Protein AF-A0A4U9D0U9-F1 (afdb_monomer_lite)

Secondary structure (DSSP, 8-state):
---HHHHHHHHHHHHHHHHTT-HHHHHHHHHHHHHHHHHHHHHHHTTT--TTTTTTTSS--TTHHHHHHHSS--

InterPro domains:
  IPR008920 Transcription regulator FadR/GntR, C-terminal [G3DSA:1.20.120.530] (2-45)
  IPR008920 Transcription regulator FadR/GntR, C-terminal [SSF48008] (4-40)
  IPR011711 GntR, C-terminal [PF07729] (4-36)

Structure (mmCIF, N/CA/C/O backbone):
data_AF-A0A4U9D0U9-F1
#
_entry.id   AF-A0A4U9D0U9-F1
#
loop_
_atom_site.group_PDB
_atom_site.id
_atom_site.type_symbol
_atom_site.label_atom_id
_atom_site.label_alt_id
_atom_site.label_comp_id
_atom_site.label_asym_id
_atom_site.label_entity_id
_atom_site.label_seq_id
_atom_site.pdbx_PDB_ins_code
_atom_site.Cartn_x
_atom_site.Cartn_y
_atom_site.Cartn_z
_atom_site.occupancy
_atom_site.B_iso_or_equiv
_atom_site.auth_seq_id
_atom_site.auth_comp_id
_atom_site.auth_asym_id
_atom_site.auth_atom_id
_atom_site.pdbx_PDB_model_num
ATOM 1 N N . MET A 1 1 ? 4.186 -13.801 -12.507 1.00 47.56 1 MET A N 1
ATOM 2 C CA . MET A 1 1 ? 4.143 -12.344 -12.738 1.00 47.56 1 MET A CA 1
ATOM 3 C C . MET A 1 1 ? 3.124 -11.779 -11.761 1.00 47.56 1 MET A C 1
ATOM 5 O O . MET A 1 1 ? 1.987 -12.228 -11.809 1.00 47.56 1 MET A O 1
ATOM 9 N N . ARG A 1 2 ? 3.531 -10.957 -10.784 1.00 56.56 2 ARG A N 1
ATOM 10 C CA . ARG A 1 2 ? 2.576 -10.321 -9.857 1.00 56.56 2 ARG A CA 1
ATOM 11 C C . ARG A 1 2 ? 1.909 -9.180 -10.627 1.00 56.56 2 ARG A C 1
ATOM 13 O O . ARG A 1 2 ? 2.607 -8.278 -11.065 1.00 56.56 2 ARG A O 1
ATOM 20 N N . THR A 1 3 ? 0.617 -9.321 -10.902 1.00 62.12 3 THR A N 1
ATOM 21 C CA . THR A 1 3 ? -0.191 -8.411 -11.728 1.00 62.12 3 THR A CA 1
ATOM 22 C C . THR A 1 3 ? -0.774 -7.275 -10.885 1.00 62.12 3 THR A C 1
ATOM 24 O O . THR A 1 3 ? -0.624 -7.266 -9.665 1.00 62.12 3 THR A O 1
ATOM 27 N N . VAL A 1 4 ? -1.487 -6.344 -11.527 1.00 62.66 4 VAL A N 1
ATOM 28 C CA . VAL A 1 4 ? -2.283 -5.282 -10.878 1.00 62.66 4 VAL A CA 1
ATOM 29 C C . VAL A 1 4 ? -3.197 -5.825 -9.764 1.00 62.66 4 VAL A C 1
ATOM 31 O O . VAL A 1 4 ? -3.415 -5.139 -8.771 1.00 62.66 4 VAL A O 1
ATOM 34 N N . ASP A 1 5 ? -3.655 -7.076 -9.849 1.00 66.19 5 ASP A N 1
ATOM 35 C CA . ASP A 1 5 ? -4.462 -7.711 -8.795 1.00 66.19 5 ASP A CA 1
ATOM 36 C C . ASP A 1 5 ? -3.716 -7.787 -7.448 1.00 66.19 5 ASP A C 1
ATOM 38 O O . ASP A 1 5 ? -4.287 -7.502 -6.397 1.00 66.19 5 ASP A O 1
ATOM 42 N N . SER A 1 6 ? -2.399 -8.042 -7.482 1.00 79.94 6 SER A N 1
ATOM 43 C CA . SER A 1 6 ? -1.527 -8.048 -6.295 1.00 79.94 6 SER A CA 1
ATOM 44 C C . SER A 1 6 ? -1.465 -6.684 -5.604 1.00 79.94 6 SER A C 1
ATOM 46 O O . SER A 1 6 ? -1.175 -6.618 -4.412 1.00 79.94 6 SER A O 1
ATOM 48 N N . TRP A 1 7 ? -1.702 -5.595 -6.337 1.00 87.94 7 TRP A N 1
ATOM 49 C CA . TRP A 1 7 ? -1.686 -4.240 -5.792 1.00 87.94 7 TRP A CA 1
ATOM 50 C C . TRP A 1 7 ? -2.954 -3.946 -4.989 1.00 87.94 7 TRP A C 1
ATOM 52 O O . TRP A 1 7 ? -2.886 -3.347 -3.911 1.00 87.94 7 TRP A O 1
ATOM 62 N N . CYS A 1 8 ? -4.111 -4.364 -5.509 1.00 92.00 8 CYS A N 1
ATOM 63 C CA . CYS A 1 8 ? -5.391 -4.238 -4.816 1.00 92.00 8 CYS A CA 1
A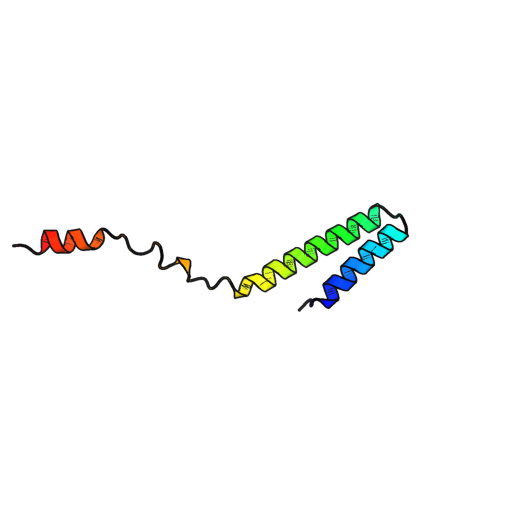TOM 64 C C . CYS A 1 8 ? -5.398 -5.046 -3.514 1.00 92.00 8 CYS A C 1
ATOM 66 O O . CYS A 1 8 ? -5.846 -4.531 -2.488 1.00 92.00 8 CYS A O 1
ATOM 68 N N . ASP A 1 9 ? -4.836 -6.255 -3.534 1.00 94.69 9 ASP A N 1
ATOM 69 C CA . ASP A 1 9 ? -4.714 -7.104 -2.347 1.00 94.69 9 ASP A CA 1
ATOM 70 C C . ASP A 1 9 ? -3.855 -6.453 -1.252 1.00 94.69 9 ASP A C 1
ATOM 72 O O . ASP A 1 9 ? -4.255 -6.416 -0.085 1.00 94.69 9 ASP A O 1
ATOM 76 N N . ASP A 1 10 ? -2.703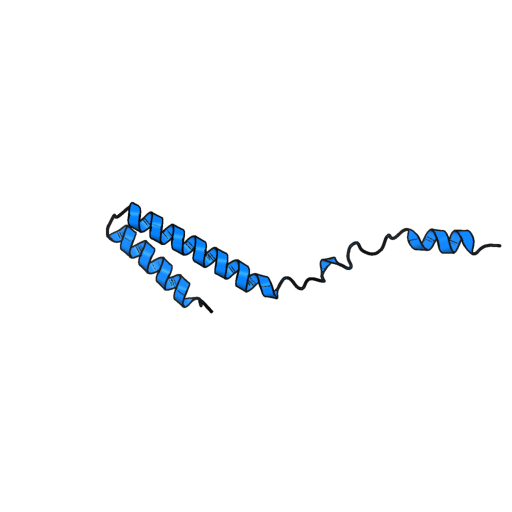 -5.880 -1.614 1.00 95.94 10 ASP A N 1
ATOM 77 C CA . ASP A 1 10 ? -1.838 -5.163 -0.670 1.00 95.94 10 ASP A CA 1
ATOM 78 C C . ASP A 1 10 ? -2.576 -3.982 -0.011 1.00 95.94 10 ASP A C 1
ATOM 80 O O . ASP A 1 10 ? -2.500 -3.781 1.207 1.00 95.94 10 ASP A O 1
ATOM 84 N N . HIS A 1 11 ? -3.342 -3.221 -0.798 1.00 96.25 11 HIS A N 1
ATOM 85 C CA . HIS A 1 11 ? -4.132 -2.093 -0.299 1.00 96.25 11 HIS A CA 1
ATOM 86 C C . HIS A 1 11 ? -5.261 -2.531 0.636 1.00 96.25 11 HIS A C 1
ATOM 88 O O . HIS A 1 11 ? -5.491 -1.886 1.664 1.00 96.25 11 HIS A O 1
ATOM 94 N N . ASP A 1 12 ? -5.943 -3.631 0.322 1.00 97.56 12 ASP A N 1
ATOM 95 C CA . ASP A 1 12 ? -6.985 -4.188 1.182 1.00 97.56 12 ASP A CA 1
ATOM 96 C C . ASP A 1 12 ? -6.408 -4.631 2.539 1.00 97.56 12 ASP A C 1
ATOM 98 O O . ASP A 1 12 ? -6.996 -4.370 3.592 1.00 97.56 12 ASP A O 1
ATOM 102 N N . GLN A 1 13 ? -5.199 -5.203 2.556 1.00 97.69 13 GLN A N 1
ATOM 103 C CA . GLN A 1 13 ? -4.520 -5.569 3.804 1.00 97.69 13 GLN A CA 1
ATOM 104 C C . GLN A 1 13 ? -4.129 -4.353 4.651 1.00 97.69 13 GLN A C 1
ATOM 106 O O . GLN A 1 13 ? -4.307 -4.372 5.875 1.00 97.69 13 GLN A O 1
ATOM 111 N N . ILE A 1 14 ? -3.652 -3.275 4.023 1.00 98.38 14 ILE A N 1
ATOM 112 C CA . ILE A 1 14 ? -3.372 -2.011 4.719 1.00 98.38 14 ILE A CA 1
ATOM 113 C C . ILE A 1 14 ? -4.661 -1.462 5.345 1.00 98.38 14 ILE A C 1
ATOM 115 O O . ILE A 1 14 ? -4.684 -1.145 6.537 1.00 98.38 14 ILE A O 1
ATOM 119 N N . LEU A 1 15 ? -5.750 -1.392 4.573 1.00 98.38 15 LEU A N 1
ATOM 120 C CA . LEU A 1 15 ? -7.041 -0.889 5.047 1.00 98.38 15 LEU A CA 1
ATOM 121 C C . LEU A 1 15 ? -7.591 -1.731 6.200 1.00 98.38 15 LEU A C 1
ATOM 123 O O . LEU A 1 15 ? -8.001 -1.175 7.220 1.00 98.38 15 LEU A O 1
ATOM 127 N N . LYS A 1 16 ? -7.541 -3.062 6.099 1.00 98.31 16 LYS A N 1
ATOM 128 C CA . LYS A 1 16 ? -7.952 -3.973 7.178 1.00 98.31 16 LYS A CA 1
ATOM 129 C C . LYS A 1 16 ? -7.173 -3.725 8.468 1.00 98.31 16 LYS A C 1
ATOM 131 O O . LYS A 1 16 ? -7.779 -3.684 9.541 1.00 98.31 16 LYS A O 1
ATOM 136 N N . ALA A 1 17 ? -5.857 -3.531 8.387 1.00 98.62 17 ALA A N 1
ATOM 137 C CA . ALA A 1 17 ? -5.033 -3.245 9.559 1.00 98.62 17 ALA A CA 1
ATOM 138 C C . ALA A 1 17 ? -5.374 -1.883 10.196 1.00 98.62 17 ALA A C 1
ATOM 140 O O . ALA A 1 17 ? -5.502 -1.784 11.420 1.00 98.62 17 ALA A O 1
ATOM 141 N N . LEU A 1 18 ? -5.610 -0.856 9.372 1.00 98.38 18 LEU A N 1
ATOM 142 C CA . LEU A 1 18 ? -6.032 0.472 9.829 1.00 98.38 18 LEU A CA 1
ATOM 143 C C . LEU A 1 18 ? -7.418 0.452 10.488 1.00 98.38 18 LEU A C 1
ATOM 145 O O . LEU A 1 18 ? -7.589 1.026 11.564 1.00 98.38 18 LEU A O 1
ATOM 149 N N . ILE A 1 19 ? -8.393 -0.246 9.896 1.00 98.56 19 ILE A N 1
ATOM 150 C CA . ILE A 1 19 ? -9.751 -0.400 10.448 1.00 98.56 19 ILE A CA 1
ATOM 151 C C . ILE A 1 19 ? -9.705 -1.072 11.824 1.00 98.56 19 ILE A C 1
ATOM 153 O O . ILE A 1 19 ? -10.415 -0.667 12.745 1.00 98.56 19 ILE A O 1
ATOM 157 N N . ARG A 1 20 ? -8.827 -2.067 11.991 1.00 98.44 20 ARG A N 1
ATOM 158 C CA . ARG A 1 20 ? -8.601 -2.754 13.272 1.00 98.44 20 ARG A CA 1
ATOM 159 C C . ARG A 1 20 ? -7.826 -1.913 14.288 1.00 98.44 20 ARG A C 1
ATOM 161 O O . ARG A 1 20 ? -7.692 -2.343 15.430 1.00 98.44 20 ARG A O 1
ATOM 168 N N . LYS A 1 21 ? -7.349 -0.727 13.893 1.00 98.06 21 LYS A N 1
ATOM 169 C CA . LYS A 1 21 ? -6.519 0.179 14.699 1.00 98.06 21 LYS A CA 1
ATOM 170 C C . LYS A 1 21 ? -5.265 -0.505 15.247 1.00 98.06 21 LYS A C 1
ATOM 172 O O . LYS A 1 21 ? -4.846 -0.216 16.364 1.00 98.06 21 LYS A O 1
ATOM 177 N N . ASP A 1 22 ? -4.675 -1.401 14.459 1.00 98.44 22 ASP A N 1
ATOM 178 C CA . ASP A 1 22 ? -3.424 -2.072 14.802 1.00 98.44 22 ASP A CA 1
ATOM 179 C C . ASP A 1 22 ? -2.247 -1.345 14.123 1.00 98.44 22 ASP A C 1
ATOM 181 O O . ASP A 1 22 ? -2.013 -1.530 12.922 1.00 98.44 22 ASP A O 1
ATOM 185 N N . PRO A 1 23 ? -1.496 -0.502 14.858 1.00 98.00 23 PRO A N 1
ATOM 186 C CA . PRO A 1 23 ? -0.411 0.278 14.272 1.00 98.00 23 PRO A CA 1
ATOM 187 C C . PRO A 1 23 ? 0.764 -0.593 13.809 1.00 98.00 23 PRO A C 1
ATOM 189 O O . PRO A 1 23 ? 1.447 -0.233 12.848 1.00 98.00 23 PRO A O 1
ATOM 192 N N . HIS A 1 24 ? 1.008 -1.738 14.454 1.00 98.44 24 HIS A N 1
ATOM 193 C CA . HIS A 1 24 ? 2.096 -2.635 14.071 1.00 98.44 24 HIS A CA 1
ATOM 194 C C . HIS A 1 24 ? 1.756 -3.377 12.782 1.00 98.44 24 HIS A C 1
ATOM 196 O O . HIS A 1 24 ? 2.574 -3.397 11.858 1.00 98.44 24 HIS A O 1
ATOM 202 N N . ALA A 1 25 ? 0.541 -3.921 12.688 1.00 98.25 25 ALA A N 1
ATOM 203 C CA . ALA A 1 25 ? 0.076 -4.581 11.474 1.00 98.25 25 ALA A CA 1
ATOM 204 C C . ALA A 1 25 ? -0.011 -3.602 10.296 1.00 98.25 25 ALA A C 1
ATOM 206 O O . ALA A 1 25 ? 0.413 -3.944 9.195 1.00 98.25 25 ALA A O 1
ATOM 207 N N . ALA A 1 26 ? -0.481 -2.369 10.520 1.00 98.62 26 ALA A N 1
ATOM 208 C CA . ALA A 1 26 ? -0.563 -1.359 9.465 1.00 98.62 26 ALA A CA 1
ATOM 209 C C . ALA A 1 26 ? 0.826 -0.992 8.924 1.00 98.62 26 ALA A C 1
ATOM 211 O O . ALA A 1 26 ? 1.021 -0.915 7.710 1.00 98.62 26 ALA A O 1
ATOM 212 N N . LYS A 1 27 ? 1.815 -0.832 9.815 1.00 98.44 27 LYS A N 1
ATOM 213 C CA . LYS A 1 27 ? 3.207 -0.592 9.417 1.00 98.44 27 LYS A CA 1
ATOM 214 C C . LYS A 1 27 ? 3.768 -1.757 8.600 1.00 98.44 27 LYS A C 1
ATOM 216 O O . LYS A 1 27 ? 4.422 -1.518 7.588 1.00 98.44 27 LYS A O 1
ATOM 221 N N . LEU A 1 28 ? 3.528 -2.995 9.032 1.00 98.50 28 LEU A N 1
ATOM 222 C CA . LEU A 1 28 ? 4.011 -4.185 8.333 1.00 98.50 28 LEU A CA 1
ATOM 223 C C . LEU A 1 28 ? 3.373 -4.325 6.943 1.00 98.50 28 LEU A C 1
ATOM 225 O O . LEU A 1 28 ? 4.092 -4.528 5.970 1.00 98.50 28 LEU A O 1
ATOM 229 N N . ALA A 1 29 ? 2.051 -4.164 6.845 1.00 98.19 29 ALA A N 1
ATOM 230 C CA . ALA A 1 29 ? 1.323 -4.232 5.578 1.00 98.19 29 ALA A CA 1
ATOM 231 C C . ALA A 1 29 ? 1.807 -3.159 4.589 1.00 98.19 29 ALA A C 1
ATOM 233 O O . ALA A 1 29 ? 2.069 -3.461 3.428 1.00 98.19 29 ALA A O 1
ATOM 234 N N . MET A 1 30 ? 2.019 -1.927 5.064 1.00 98.25 30 MET A N 1
ATOM 235 C CA . MET A 1 30 ? 2.570 -0.848 4.240 1.00 98.25 30 MET A CA 1
ATOM 236 C C . MET A 1 30 ? 3.993 -1.154 3.767 1.00 98.25 30 MET A C 1
ATOM 238 O O . MET A 1 30 ? 4.319 -0.949 2.602 1.00 98.25 30 MET A O 1
ATOM 242 N N . TRP A 1 31 ? 4.852 -1.663 4.654 1.00 98.19 31 TRP A N 1
ATOM 243 C CA . TRP A 1 31 ? 6.213 -2.036 4.273 1.00 98.19 31 TRP A CA 1
ATOM 244 C C . TRP A 1 31 ? 6.215 -3.123 3.192 1.00 98.19 31 TRP A C 1
ATOM 246 O O . TRP A 1 31 ? 6.960 -3.018 2.219 1.00 98.19 31 TRP A O 1
ATOM 256 N N . GLN A 1 32 ? 5.338 -4.121 3.320 1.00 97.19 32 GLN A N 1
ATOM 257 C CA . GLN A 1 32 ? 5.211 -5.178 2.322 1.00 97.19 32 GLN A CA 1
ATOM 258 C C . GLN A 1 32 ? 4.729 -4.638 0.969 1.00 97.19 32 GLN A C 1
ATOM 260 O O . GLN A 1 32 ? 5.286 -5.016 -0.062 1.00 97.19 32 GLN A O 1
ATOM 265 N N . HIS A 1 33 ? 3.759 -3.718 0.973 1.00 96.38 33 HIS A N 1
ATOM 266 C CA . HIS A 1 33 ? 3.303 -3.035 -0.236 1.00 96.38 33 HIS A CA 1
ATOM 267 C C . HIS A 1 33 ? 4.443 -2.274 -0.932 1.00 96.38 33 HIS A C 1
ATOM 269 O O . HIS A 1 33 ? 4.614 -2.392 -2.143 1.00 96.38 33 HIS A O 1
ATOM 275 N N . LEU A 1 34 ? 5.271 -1.541 -0.178 1.00 96.25 34 LEU A N 1
ATOM 276 C CA . LEU A 1 34 ? 6.424 -0.827 -0.739 1.00 96.25 34 LEU A CA 1
ATOM 277 C C . LEU A 1 34 ? 7.432 -1.777 -1.395 1.00 96.25 34 LEU A C 1
ATOM 279 O O . LEU A 1 34 ? 7.927 -1.487 -2.483 1.00 96.25 34 LEU A O 1
ATOM 283 N N . GLU A 1 35 ? 7.721 -2.915 -0.764 1.00 96.00 35 GLU A N 1
ATOM 284 C CA . GLU A 1 35 ? 8.642 -3.907 -1.324 1.00 96.00 35 GLU A CA 1
ATOM 285 C C . GLU A 1 35 ? 8.082 -4.532 -2.611 1.00 96.00 35 GLU A C 1
ATOM 287 O O . GLU A 1 35 ? 8.809 -4.689 -3.594 1.00 96.00 35 GLU A O 1
ATOM 292 N N . ASN A 1 36 ? 6.778 -4.817 -2.645 1.00 92.69 36 ASN A N 1
ATOM 293 C CA . ASN A 1 36 ? 6.101 -5.322 -3.837 1.00 92.69 36 ASN A CA 1
ATOM 294 C C . ASN A 1 36 ? 6.106 -4.291 -4.977 1.00 92.69 36 ASN A C 1
ATOM 296 O O . ASN A 1 36 ? 6.453 -4.641 -6.105 1.00 92.69 36 ASN A O 1
ATOM 300 N N . THR A 1 37 ? 5.806 -3.022 -4.683 1.00 91.94 37 THR A N 1
ATOM 301 C CA . THR A 1 37 ? 5.861 -1.911 -5.648 1.00 91.94 37 THR A CA 1
ATOM 302 C C . THR A 1 37 ? 7.265 -1.724 -6.208 1.00 91.94 37 THR A C 1
ATOM 304 O O . THR A 1 37 ? 7.432 -1.594 -7.417 1.00 91.94 37 THR A O 1
ATOM 307 N N . LYS A 1 38 ? 8.295 -1.772 -5.355 1.00 90.31 38 LYS A N 1
ATOM 308 C CA . LYS A 1 38 ? 9.695 -1.691 -5.785 1.00 90.31 38 LYS A CA 1
ATOM 309 C C . LYS A 1 38 ? 10.026 -2.798 -6.789 1.00 90.31 38 LYS A C 1
ATOM 311 O O . LYS A 1 38 ? 10.594 -2.520 -7.839 1.00 90.31 38 LYS A O 1
ATOM 316 N N . LEU A 1 39 ? 9.670 -4.044 -6.471 1.00 88.75 39 LEU A N 1
ATOM 317 C CA . LEU A 1 39 ? 9.907 -5.188 -7.356 1.00 88.75 39 LEU A CA 1
ATOM 318 C C . LEU A 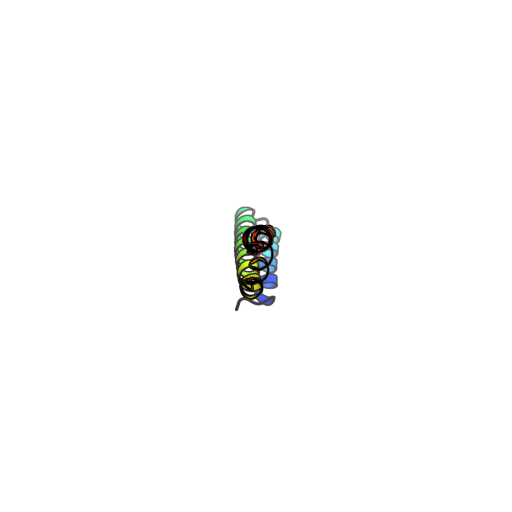1 39 ? 9.138 -5.071 -8.674 1.00 88.75 39 LEU A C 1
ATOM 320 O O . LEU A 1 39 ? 9.690 -5.400 -9.718 1.00 88.75 39 LEU A O 1
ATOM 324 N N . MET A 1 40 ? 7.887 -4.607 -8.631 1.00 86.31 40 MET A N 1
ATOM 325 C CA . MET A 1 40 ? 7.099 -4.345 -9.834 1.00 86.31 40 MET A CA 1
ATOM 326 C C . MET A 1 40 ? 7.812 -3.324 -10.729 1.00 86.31 40 MET A C 1
ATOM 328 O O . MET A 1 40 ? 8.083 -3.643 -11.880 1.00 86.31 40 MET A O 1
ATOM 332 N N . LEU A 1 41 ? 8.240 -2.181 -10.181 1.00 84.88 41 LEU A N 1
ATOM 333 C CA . LEU A 1 41 ? 8.934 -1.143 -10.949 1.00 84.88 41 LEU A CA 1
ATOM 334 C C . LEU A 1 41 ? 10.248 -1.644 -11.561 1.00 84.88 41 LEU A C 1
ATOM 336 O O . LEU A 1 41 ? 10.521 -1.352 -12.720 1.00 84.88 41 LEU A O 1
ATOM 340 N N . PHE A 1 42 ? 11.053 -2.418 -10.825 1.00 83.69 42 PHE A N 1
ATOM 341 C CA . PHE A 1 42 ? 12.273 -3.023 -11.378 1.00 83.69 42 PHE A CA 1
ATOM 342 C C . PHE A 1 42 ? 11.987 -4.014 -12.511 1.00 83.69 42 PHE A C 1
ATOM 344 O O . PHE A 1 42 ? 12.735 -4.039 -13.481 1.00 83.69 42 PHE A O 1
ATOM 351 N N . ASN A 1 43 ? 10.928 -4.818 -12.400 1.00 81.12 43 ASN A N 1
ATOM 352 C CA . ASN A 1 43 ? 10.569 -5.786 -13.438 1.00 81.12 43 ASN A CA 1
ATOM 353 C C . ASN A 1 43 ? 9.947 -5.116 -14.669 1.00 81.12 43 ASN A C 1
ATOM 355 O O . ASN A 1 43 ? 10.183 -5.564 -15.783 1.00 81.12 43 ASN A O 1
ATOM 359 N N . GLU A 1 44 ? 9.142 -4.067 -14.483 1.00 76.50 44 GLU A N 1
ATOM 360 C CA . GLU A 1 44 ? 8.558 -3.315 -15.599 1.00 76.50 44 GLU A CA 1
ATOM 361 C C . GLU A 1 44 ? 9.625 -2.513 -16.347 1.00 76.50 44 GLU A C 1
ATOM 363 O O . GLU A 1 44 ? 9.612 -2.459 -17.569 1.00 76.50 44 GLU A O 1
ATOM 368 N N . THR A 1 45 ? 10.599 -1.946 -15.631 1.00 67.38 45 THR A N 1
ATOM 369 C CA . THR A 1 45 ? 11.681 -1.170 -16.257 1.00 67.38 45 THR A CA 1
ATOM 370 C C . THR A 1 45 ? 12.828 -2.024 -16.789 1.00 67.38 45 THR A C 1
ATOM 372 O O . THR A 1 45 ? 13.632 -1.515 -17.565 1.00 67.38 45 THR A O 1
ATOM 375 N N . SER A 1 46 ? 12.937 -3.310 -16.426 1.00 61.59 46 SER A N 1
ATOM 376 C CA . SER A 1 46 ? 14.048 -4.151 -16.894 1.00 61.59 46 SER A CA 1
ATOM 377 C C . SER A 1 46 ? 14.027 -4.427 -18.400 1.00 61.59 46 SER A C 1
ATOM 379 O O . SER A 1 46 ? 15.091 -4.686 -18.955 1.00 61.59 46 SER A O 1
ATOM 381 N N . ASP A 1 47 ? 12.864 -4.337 -19.054 1.00 57.75 47 ASP A N 1
ATOM 382 C CA . ASP A 1 47 ? 12.752 -4.463 -20.517 1.00 57.75 47 ASP A CA 1
ATOM 383 C C . ASP A 1 47 ? 13.050 -3.135 -21.251 1.00 57.75 47 ASP A C 1
ATOM 385 O O . ASP A 1 47 ? 13.541 -3.163 -22.378 1.00 57.75 47 ASP A O 1
ATOM 389 N N . ASP A 1 48 ? 12.836 -1.981 -20.602 1.00 52.16 48 ASP A N 1
ATOM 390 C CA . ASP A 1 48 ? 13.045 -0.638 -21.179 1.00 52.16 48 ASP A CA 1
ATOM 391 C C . ASP A 1 48 ? 14.491 -0.125 -21.057 1.00 52.16 48 ASP A C 1
ATOM 393 O O . ASP A 1 48 ? 14.873 0.843 -21.721 1.00 52.16 48 ASP A O 1
ATOM 397 N N . PHE A 1 49 ? 15.344 -0.784 -20.265 1.00 51.31 49 PHE A N 1
ATOM 398 C CA . PHE A 1 49 ? 16.795 -0.612 -20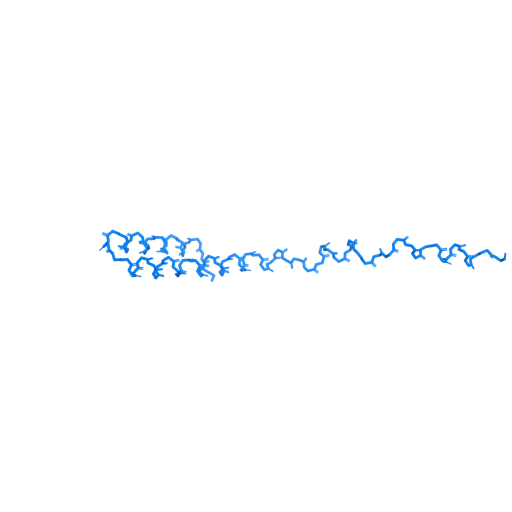.373 1.00 51.31 49 PHE A CA 1
ATOM 399 C C . PHE A 1 49 ? 17.312 -1.368 -21.599 1.00 51.31 49 PHE A C 1
ATOM 401 O O . PHE A 1 49 ? 18.127 -2.290 -21.506 1.00 51.31 49 PHE A O 1
ATOM 408 N N . GLU A 1 50 ? 16.871 -0.938 -22.781 1.00 56.81 50 GLU A N 1
ATOM 409 C CA . GLU A 1 50 ? 17.585 -1.193 -24.018 1.00 56.81 50 GLU A CA 1
ATOM 410 C C . GLU A 1 50 ? 18.985 -0.580 -23.851 1.00 56.81 50 GLU A C 1
ATOM 412 O O . GLU A 1 50 ? 19.212 0.618 -24.007 1.00 56.81 50 GLU A O 1
ATOM 417 N N . PHE A 1 51 ? 19.925 -1.437 -23.456 1.00 52.25 51 PHE A N 1
ATOM 418 C CA . PHE A 1 51 ? 21.325 -1.210 -23.084 1.00 52.25 51 PHE A CA 1
ATOM 419 C C . PHE A 1 51 ? 22.182 -0.446 -24.129 1.00 52.25 51 PHE A C 1
ATOM 421 O O . PHE A 1 51 ? 23.404 -0.399 -24.023 1.00 52.25 51 PHE A O 1
ATOM 428 N N . ASN A 1 52 ? 21.592 0.166 -25.159 1.00 53.06 52 ASN A N 1
ATOM 429 C CA . ASN A 1 52 ? 22.317 0.799 -26.257 1.00 53.06 52 ASN A CA 1
ATOM 430 C C . ASN A 1 52 ? 21.830 2.198 -26.674 1.00 53.06 52 ASN A C 1
ATOM 432 O O . ASN A 1 52 ? 22.482 2.779 -27.541 1.00 53.06 52 ASN A O 1
ATOM 436 N N . ALA A 1 53 ? 20.780 2.779 -26.078 1.00 54.44 53 ALA A N 1
ATOM 437 C CA . ALA A 1 53 ? 20.323 4.117 -26.489 1.00 54.44 53 ALA A CA 1
ATOM 438 C C . ALA A 1 53 ? 21.388 5.213 -26.251 1.00 54.44 53 ALA A C 1
ATOM 440 O O . ALA A 1 53 ? 21.617 6.060 -27.114 1.00 54.44 53 ALA A O 1
ATOM 441 N N . ASP A 1 54 ? 22.139 5.126 -25.148 1.00 53.88 54 ASP A N 1
ATOM 442 C CA . ASP A 1 54 ? 23.145 6.140 -24.791 1.00 53.88 54 ASP A CA 1
ATOM 443 C C . ASP A 1 54 ? 24.551 5.838 -25.336 1.00 53.88 54 ASP A C 1
ATOM 445 O O . ASP A 1 54 ? 25.443 6.691 -25.292 1.00 53.88 54 ASP A O 1
ATOM 449 N N . ARG A 1 55 ? 24.783 4.636 -25.887 1.00 52.69 55 ARG A N 1
ATOM 450 C CA . ARG A 1 55 ? 26.118 4.220 -26.356 1.00 52.69 55 ARG A CA 1
ATOM 451 C C . ARG A 1 55 ? 26.611 5.066 -27.534 1.00 52.69 55 ARG A C 1
ATOM 453 O O . ARG A 1 55 ? 27.818 5.208 -27.709 1.00 52.69 55 ARG A O 1
ATOM 460 N N . TYR A 1 56 ? 25.700 5.661 -28.302 1.00 54.44 56 TYR A N 1
ATOM 461 C CA . TYR A 1 56 ? 26.028 6.494 -29.462 1.00 54.44 56 TYR A CA 1
ATOM 462 C C . TYR A 1 56 ? 26.139 7.998 -29.165 1.00 54.44 56 TYR A C 1
ATOM 464 O O . TYR A 1 56 ? 26.579 8.740 -30.036 1.00 54.44 56 TYR A O 1
ATOM 472 N N . LEU A 1 57 ? 25.811 8.466 -27.955 1.00 57.12 57 LEU A N 1
ATOM 473 C CA . LEU A 1 57 ? 25.893 9.898 -27.618 1.00 57.12 57 LEU A CA 1
ATOM 474 C C . LEU A 1 57 ? 27.313 10.367 -27.263 1.00 57.12 57 LEU A C 1
ATOM 476 O O . LEU A 1 57 ? 27.613 11.550 -27.398 1.00 57.12 57 LEU A O 1
ATOM 480 N N . PHE A 1 58 ? 28.197 9.454 -26.843 1.00 56.59 58 PHE A N 1
ATOM 481 C CA . PHE A 1 58 ? 29.529 9.811 -26.330 1.00 56.59 58 PHE A CA 1
ATOM 482 C C . PHE A 1 58 ? 30.687 8.972 -26.893 1.00 56.59 58 PHE A C 1
ATOM 484 O O . PHE A 1 58 ? 31.830 9.163 -26.480 1.00 56.59 58 PHE A O 1
ATOM 491 N N . ALA A 1 59 ? 30.427 8.027 -27.804 1.00 57.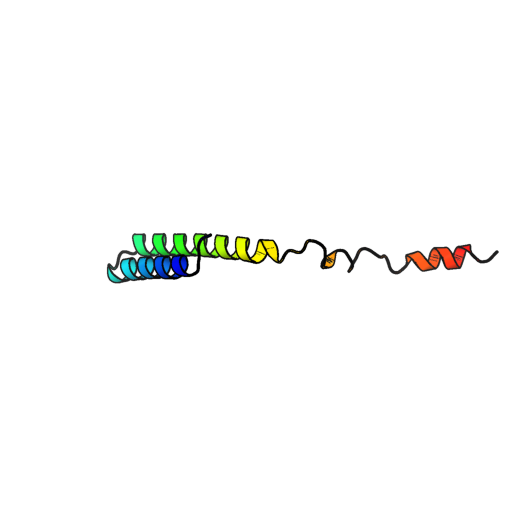38 59 ALA A N 1
ATOM 492 C CA . ALA A 1 59 ? 31.470 7.142 -28.335 1.00 57.38 59 ALA A CA 1
ATOM 493 C C . ALA A 1 59 ? 32.368 7.803 -29.395 1.00 57.38 59 ALA A C 1
ATOM 495 O O . ALA A 1 59 ? 33.474 7.318 -29.636 1.00 57.38 59 ALA A O 1
ATOM 496 N N . GLU A 1 60 ? 31.935 8.906 -30.007 1.00 60.50 60 GLU A N 1
ATOM 497 C CA . GLU A 1 60 ? 32.736 9.624 -30.995 1.00 60.50 60 GLU A CA 1
ATOM 498 C C . GLU A 1 60 ? 33.310 10.902 -30.387 1.00 60.50 60 GLU A C 1
ATOM 500 O O . GLU A 1 60 ? 32.593 11.834 -30.028 1.00 60.50 60 GLU A O 1
ATOM 505 N N . ASN A 1 61 ? 34.637 10.952 -30.272 1.00 60.06 61 ASN A N 1
ATOM 506 C CA . ASN A 1 61 ? 35.336 12.206 -30.044 1.00 60.06 61 ASN A CA 1
ATOM 507 C C . ASN A 1 61 ? 35.200 13.044 -31.333 1.00 60.06 61 ASN A C 1
ATOM 509 O O . ASN A 1 61 ? 35.763 12.650 -32.350 1.00 60.06 61 ASN A O 1
ATOM 513 N N . PRO A 1 62 ? 34.514 14.199 -31.347 1.00 63.56 62 PRO A N 1
ATOM 514 C CA . PRO A 1 62 ? 34.293 14.967 -32.579 1.00 63.56 62 PRO A CA 1
ATOM 515 C C . PRO A 1 62 ? 35.592 15.504 -33.217 1.00 63.56 62 PRO A C 1
ATOM 517 O O . PRO A 1 62 ? 35.570 16.050 -34.318 1.00 63.56 62 PRO A O 1
ATOM 520 N N . VAL A 1 63 ? 36.734 15.357 -32.537 1.00 61.59 63 VAL A N 1
ATOM 521 C CA . VAL A 1 63 ? 38.044 15.892 -32.926 1.00 61.59 63 VAL A CA 1
ATOM 522 C C . VAL A 1 63 ? 38.865 14.904 -33.781 1.00 61.59 63 VAL A C 1
ATOM 524 O O . VAL A 1 63 ? 39.807 15.338 -34.438 1.00 61.59 63 VAL A O 1
ATOM 527 N N . VAL A 1 64 ? 38.510 13.606 -33.877 1.00 59.31 64 VAL A N 1
ATOM 528 C CA . VAL A 1 64 ? 39.348 12.608 -34.603 1.00 59.31 64 VAL A CA 1
ATOM 529 C C . VAL A 1 64 ? 39.509 12.882 -36.106 1.00 59.31 64 VAL A C 1
ATOM 531 O O . VAL A 1 64 ? 40.464 12.409 -36.722 1.00 59.31 64 VAL A O 1
ATOM 534 N N . HIS A 1 65 ? 38.630 13.679 -36.720 1.00 56.34 65 HIS A N 1
AT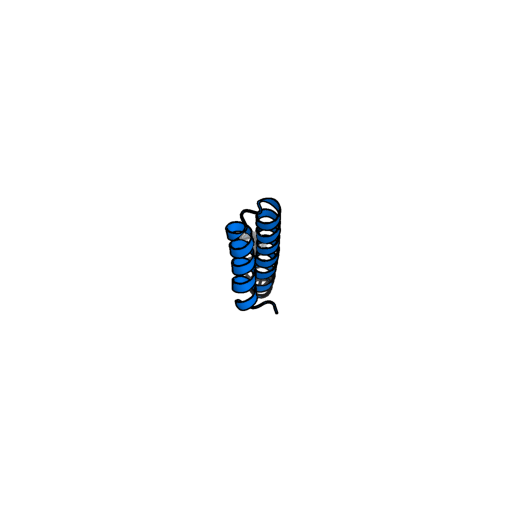OM 535 C CA . HIS A 1 65 ? 38.753 14.031 -38.139 1.00 56.34 65 HIS A CA 1
ATOM 536 C C . HIS A 1 65 ? 39.822 15.098 -38.432 1.00 56.34 65 HIS A C 1
ATOM 538 O O . HIS A 1 65 ? 40.240 15.232 -39.584 1.00 56.34 65 HIS A O 1
ATOM 544 N N . LEU A 1 66 ? 40.302 15.837 -37.425 1.00 56.62 66 LEU A N 1
ATOM 545 C CA . LEU A 1 66 ? 41.295 16.899 -37.629 1.00 56.62 66 LEU A CA 1
ATOM 546 C C . LEU A 1 66 ? 42.705 16.341 -37.869 1.00 56.62 66 LEU A C 1
ATOM 548 O O . LEU A 1 66 ? 43.439 16.885 -38.693 1.00 56.62 66 LEU A O 1
ATOM 552 N N . ASP A 1 67 ? 43.047 15.206 -37.256 1.00 56.59 67 ASP A N 1
ATOM 553 C CA . ASP A 1 67 ? 44.366 14.580 -37.424 1.00 56.59 67 ASP A CA 1
ATOM 554 C C . ASP A 1 67 ? 44.540 13.939 -38.810 1.00 56.59 67 ASP A C 1
ATOM 556 O O . ASP A 1 67 ? 45.649 13.885 -39.346 1.00 56.59 67 ASP A O 1
ATOM 560 N N . THR A 1 68 ? 43.442 13.497 -39.432 1.00 56.91 68 THR A N 1
ATOM 561 C CA . THR A 1 68 ? 43.461 12.958 -40.804 1.00 56.91 68 THR A CA 1
ATOM 562 C C . THR A 1 68 ? 43.597 14.080 -41.839 1.00 56.91 68 THR A C 1
ATOM 564 O O . THR A 1 68 ? 44.297 13.917 -42.837 1.00 56.91 68 THR A O 1
ATOM 567 N N . ALA A 1 69 ? 42.983 15.243 -41.592 1.00 56.00 69 ALA A N 1
ATOM 568 C CA . ALA A 1 69 ? 43.118 16.417 -42.455 1.00 56.00 69 ALA A CA 1
ATOM 569 C C . ALA A 1 69 ? 44.505 17.078 -42.338 1.00 56.00 69 ALA A C 1
ATOM 571 O O . ALA A 1 69 ? 45.057 17.518 -43.345 1.00 56.00 69 ALA A O 1
ATOM 572 N N . ALA A 1 70 ? 45.088 17.112 -41.135 1.00 57.22 70 ALA A N 1
ATOM 573 C CA . ALA A 1 70 ? 46.399 17.715 -40.889 1.00 57.22 70 ALA A CA 1
ATOM 574 C C . ALA A 1 70 ? 47.570 16.886 -41.451 1.00 57.22 70 ALA A C 1
ATOM 576 O O . ALA A 1 70 ? 48.556 17.459 -41.903 1.00 57.22 70 ALA A O 1
ATOM 577 N N . ASN A 1 71 ? 47.453 15.553 -41.476 1.00 57.16 71 ASN A N 1
ATOM 578 C CA . ASN A 1 71 ? 48.507 14.653 -41.972 1.00 57.16 71 ASN A CA 1
ATOM 579 C C . ASN A 1 71 ? 48.322 14.217 -43.443 1.00 57.16 71 ASN A C 1
ATOM 581 O O . ASN A 1 71 ? 49.104 13.415 -43.952 1.00 57.16 71 ASN A O 1
ATOM 585 N N . GLY A 1 72 ? 47.286 14.717 -44.128 1.00 57.12 72 GLY A N 1
ATOM 586 C CA . GLY A 1 72 ? 46.975 14.408 -45.532 1.00 57.12 72 GLY A CA 1
ATOM 587 C C . GLY A 1 72 ? 47.517 15.410 -46.558 1.00 57.12 72 GLY A C 1
ATOM 588 O O . GLY A 1 72 ? 47.379 15.185 -47.762 1.00 57.12 72 GLY A O 1
ATOM 589 N N . VAL A 1 73 ? 48.139 16.505 -46.117 1.00 49.44 73 VAL A N 1
ATOM 590 C CA . VAL A 1 73 ? 48.813 17.461 -47.003 1.00 49.44 73 VAL A CA 1
ATOM 591 C C . VAL A 1 73 ? 50.312 17.193 -46.921 1.00 49.44 73 VAL A C 1
ATOM 593 O O . VAL A 1 73 ? 50.927 17.381 -45.877 1.00 49.44 73 VAL A O 1
ATOM 596 N N . LYS A 1 74 ? 50.847 16.671 -48.028 1.00 43.12 74 LYS A N 1
ATOM 597 C CA . LYS A 1 74 ? 52.282 16.570 -48.320 1.00 43.12 74 LYS A CA 1
ATOM 598 C C . LYS A 1 74 ? 53.049 17.846 -47.989 1.00 43.12 74 LYS A C 1
ATOM 600 O O . LYS A 1 74 ? 52.511 18.930 -48.305 1.00 43.12 74 LYS A O 1
#

Organism: Raoultella terrigena (NCBI:txid577)

Sequence (74 aa):
MRTVDSWCDDHDQILKALIRKDPHAAKLAMWQHLENTKLMLFNETSDDFEFNADRYLFAENPVVHLDTAANGVK

pLDDT: mean 76.49, std 19.51, range [43.12, 98.62]

Radius of gyration: 26.32 Å; chains: 1; bounding box: 62×30×63 Å

Foldseek 3Di:
DCDVVVLVVLVVQLVVCVVVVPPVSNVVSVVVNVVVVVVVVCVVCVVVPPVPPCVPVPVDDVCVVVVVVVVVDD

=== Feature glossary ===
A reading guide for the features in this record.

Start from the sequence.

  · Sequence gives the chain of amino acids in standard one-letter code (A=alanine, C=cysteine, …, Y=tyrosine), read N→C. It is the only feature that is directly encoded by the gene; all structural features are derived from the folded form of this sequence.

Fold it, and you get atomic coordinates and the backbone conformation that goes with them.

  · Structure coordinates are given as an mmCIF _atom_site loop: one row per atom with element, residue name, chain id, sequence number, and x/y/z position in Å. Only the four main-chain atoms per residue are included here; side chains are omitted to keep the record compact.

  · Backbone dihedral angles. Every residue except chain termini has a φ (preceding-C → N → Cα → C) and a ψ (N → Cα → C → next-N). They are reported in degrees following the IUPAC sign convention. Secondary structure is essentially a statement about which (φ, ψ) basin each residue occupies.

  · Eight-state secondary structure (DSSP): H is the canonical α-helix, G the tighter 3₁₀-helix, I the wider π-helix; E/B are β-structure, T and S are turns and bends, and '-' is everything else. DSSP derives these from the pattern of main-chain N–H···O=C hydrogen bonds, not from the sequence.

  · SS3 is a coarse helix/strand/coil call (letters a/b/c) made by the P-SEA algorithm from inter-Cα distances and dihedrals. It is less detailed than DSSP but needs only Cα positions.

Summarize the fold with a handful of shape descriptors and a per-residue structural alphabet.

  · Radius of gyration (Rg) is the root-mean-square distance of Cα atoms from their centroid — a single number for overall size and compactness. A globular domain of N residues has Rg ≈ 2.2·N^0.38 Å; an extended or disordered chain has a much larger Rg. The Cα contact count is the number of residue pairs whose Cα atoms are within 8 Å and are more than four positions apart in sequence — a standard proxy for tertiary packing density. The bounding box is the smallest axis-aligned box enclosing all Cα atoms.

  · 3Di is Foldseek's structural alphabet. Each residue is assigned one of twenty discrete states based on how its Cα sits relative to its spatial (not sequential) neighbors. Aligning 3Di strings finds structural homologs roughly as well as full 3D superposition, but orders of magnitude faster.

  · Solvent-accessible surface area (SASA) is the area in Å² traced out by the centre of a 1.4 Å probe sphere (a water molecule) rolled over the protein's van der Waals surface (Shrake–Rupley / Lee–Richards construction). Buried residues have near-zero SASA; fully exposed residues can exceed 200 Å². The total SASA scales roughly with the number of surface residues.

Ask how reliable the model is.

  · For AlphaFold models, the B-factor field carries pLDDT — the model's own estimate of local accuracy on a 0–100 scale. Regions with pLDDT<50 should be treated as essentially unmodeled; they often correspond to intrinsically disordered segments.

  · For experimental (PDB) structures, the B-factor (temperature factor) quantifies the positional spread of each atom in the crystal — a combination of thermal vibration and static disorder — in units of Å². High B-factors mark flexible loops or poorly resolved regions; low B-factors mark the rigid, well-ordered core.

  · Predicted Aligned Error (PAE) is an AlphaFold confidence matrix: entry (i, j) is the expected error in the position of residue j, in ångströms, when the prediction is superimposed on the true structure at residue i. Low PAE within a block of residues means that block is internally rigid and well-predicted; high PAE between two blocks means their relative placement is uncertain even if each block individually is confident.

Place it in context: what it resembles, what it is annotated as, and how it looks.

  · Structural nearest neighbors (via Foldseek easy-search vs the PDB). Reported per hit: target PDB id, E-value, and alignment TM-score. A TM-score above ~0.5 is the conventional threshold for 'same fold'.

  · Functional annotations link the protein to curated databases. InterPro entries identify conserved domains and families by matching the sequence against member-database signatures (Pfam, PROSITE, CDD, …). Gene Ontology (GO) terms describe molecular function, biological process, and cellular component in a controlled vocabulary. CATH places the structure in a hierarchical fold classification (Class/Architecture/Topology/Homologous-superfamily). The organism is the source species.

  · The contact map is a binary N×N matrix image: pixel (i, j) is dark where Cα_i and Cα_j are within 8 Å and |i−j|>4. Because the |i−j|>4 filter removes local helical contacts, off-diagonal stripes parallel to the main diagonal indicate parallel β-sheets; stripes perpendicular to it indicate antiparallel β-sheets. The Ramachandran plot scatters every residue's (φ, ψ) pair against the sterically allowed regions. The PAE heatmap renders the predicted-aligned-error matrix.

  · Six rendered views show the 3D structure from the faces of a cube — i.e. along ±x, ±y, ±z. Rendering representation is drawn randomly per protein from cartoon (secondary-structure ribbons), sticks (backbone bonds), or molecular surface; coloring is either N→C rainbow (blue at the N-terminus through red at the C-terminus) or one color per chain.